Protein AF-A0A959UVJ0-F1 (afdb_monomer)

Sequence (114 aa):
RYQVVLDRTPFYPEGGGQVGDTGWLVQGEARVEVLDTRRENELIVHFCKALPPDPSLPVIARVDADRRRSTMRNHSATHLLHHALRKHLGTHVEQKGSLVAPDRLRFDISHFAK

Radius of gyration: 17.85 Å; Cα contacts (8 Å, |Δi|>4): 216; chains: 1; bounding box: 44×21×51 Å

Secondary structure (DSSP, 8-state):
-EEEE-SS--PPPSBTTBPPP-EEEEETTEEEEEEEEEEETTEEEEEESS--S-TTS--EEEE-HHHHHHHHHHHHHHHHHHHHHHHHH-TT-EEEEEEE-SS-EEEEEE----

Nearest PDB structures (foldseek):
  2zze-assembly2_B  TM=9.016E-01  e=1.462E-08  Pyrococcus horikoshii
  2zzf-assembly1_A  TM=8.942E-01  e=3.686E-08  Pyrococcus horikoshii
  2zzg-assembly1_A  TM=8.968E-01  e=7.814E-08  Pyrococcus horikoshii
  3wqy-assembly1_B  TM=8.688E-01  e=2.107E-06  Archaeoglobus fulgidus DSM 4304
  2ztg-assembly1_A  TM=8.710E-01  e=5.313E-06  Archaeoglobus fulgidus

pLDDT: mean 95.43, std 5.64, range [51.69, 98.56]

Structure (mmCIF, N/CA/C/O backbone):
data_AF-A0A959UVJ0-F1
#
_entry.id   AF-A0A959UVJ0-F1
#
loop_
_atom_site.group_PDB
_atom_site.id
_atom_site.type_symbol
_atom_site.label_atom_id
_atom_site.label_alt_id
_atom_site.label_comp_id
_atom_site.label_asym_id
_atom_site.label_entity_id
_atom_site.label_seq_id
_atom_site.pdbx_PDB_ins_code
_atom_site.Cartn_x
_atom_site.Cartn_y
_atom_site.Cartn_z
_atom_site.occupancy
_atom_site.B_iso_or_equiv
_atom_site.auth_seq_id
_atom_site.auth_comp_id
_atom_site.auth_asym_id
_atom_site.auth_atom_id
_atom_site.pdbx_PDB_model_num
ATOM 1 N N . ARG A 1 1 ? -4.362 11.430 13.262 1.00 82.88 1 ARG A N 1
ATOM 2 C CA . ARG A 1 1 ? -4.062 10.257 12.403 1.00 82.88 1 ARG A CA 1
ATOM 3 C C . ARG A 1 1 ? -3.552 9.179 13.340 1.00 82.88 1 ARG A C 1
ATOM 5 O O . ARG A 1 1 ? -2.664 9.487 14.120 1.00 82.88 1 ARG A O 1
ATOM 12 N N . TYR A 1 2 ? -4.163 8.002 13.335 1.00 96.12 2 TYR A N 1
ATOM 13 C CA . TYR A 1 2 ? -3.826 6.906 14.243 1.00 96.12 2 TYR A CA 1
ATOM 14 C C . TYR A 1 2 ? -3.036 5.832 13.499 1.00 96.12 2 TYR A C 1
ATOM 16 O O . TYR A 1 2 ? -3.214 5.664 12.291 1.00 96.12 2 TYR A O 1
ATOM 24 N N . GLN A 1 3 ? -2.181 5.124 14.227 1.00 97.12 3 GLN A N 1
ATOM 25 C CA . GLN A 1 3 ? -1.447 3.956 13.758 1.00 97.12 3 GLN A CA 1
ATOM 26 C C . GLN A 1 3 ? -1.971 2.741 14.519 1.00 97.12 3 GLN A C 1
ATOM 28 O O . GLN A 1 3 ? -1.971 2.737 15.748 1.00 97.12 3 GLN A O 1
ATOM 33 N N . VAL A 1 4 ? -2.453 1.739 13.790 1.00 97.06 4 VAL A N 1
ATOM 34 C CA . VAL A 1 4 ? -2.973 0.496 14.365 1.00 97.06 4 VAL A CA 1
ATOM 35 C C . VAL A 1 4 ? -2.085 -0.653 13.912 1.00 97.06 4 VAL A C 1
ATOM 37 O O . VAL A 1 4 ? -1.842 -0.827 12.716 1.00 97.06 4 VAL A O 1
ATOM 40 N N . VAL A 1 5 ? -1.613 -1.445 14.867 1.00 97.38 5 VAL A N 1
ATOM 41 C CA . VAL A 1 5 ? -0.870 -2.682 14.615 1.00 97.38 5 VAL A CA 1
ATOM 42 C C . VAL A 1 5 ? -1.772 -3.839 15.016 1.00 97.38 5 VAL A C 1
ATOM 44 O O . VAL A 1 5 ? -2.392 -3.802 16.075 1.00 97.38 5 VAL A O 1
ATOM 47 N N . LEU A 1 6 ? -1.872 -4.836 14.142 1.00 97.44 6 LEU A N 1
ATOM 48 C CA . LEU A 1 6 ? -2.621 -6.063 14.396 1.00 97.44 6 LEU A CA 1
ATOM 49 C C . LEU A 1 6 ? -1.632 -7.203 14.631 1.00 97.44 6 LEU A C 1
ATOM 51 O O . LEU A 1 6 ? -0.539 -7.197 14.065 1.00 97.44 6 LEU A O 1
ATOM 55 N N . ASP A 1 7 ? -2.032 -8.198 15.414 1.00 95.81 7 ASP A N 1
ATOM 56 C CA . ASP A 1 7 ? -1.284 -9.447 15.584 1.00 95.81 7 ASP A CA 1
ATOM 57 C C . ASP A 1 7 ? -1.166 -10.218 14.256 1.00 95.81 7 ASP A C 1
ATOM 59 O O . ASP A 1 7 ? -0.134 -10.824 13.962 1.00 95.81 7 ASP A O 1
ATOM 63 N N . ARG A 1 8 ? -2.220 -10.171 13.427 1.00 96.69 8 ARG A N 1
ATOM 64 C CA . ARG A 1 8 ? -2.273 -10.729 12.071 1.00 96.69 8 ARG A CA 1
ATOM 65 C C . ARG A 1 8 ? -3.040 -9.792 11.147 1.00 96.69 8 ARG A C 1
ATOM 67 O O . ARG A 1 8 ? -4.075 -9.246 11.519 1.00 96.69 8 ARG A O 1
ATOM 74 N N . THR A 1 9 ? -2.570 -9.635 9.911 1.00 98.12 9 THR A N 1
ATOM 75 C CA . THR A 1 9 ? -3.233 -8.764 8.933 1.00 98.12 9 THR A CA 1
ATOM 76 C C . THR A 1 9 ? -3.158 -9.309 7.503 1.00 98.12 9 THR A C 1
ATOM 78 O O . THR A 1 9 ? -2.118 -9.835 7.106 1.00 98.12 9 THR A O 1
ATOM 81 N N . PRO A 1 10 ? -4.241 -9.190 6.708 1.00 98.06 10 PRO A N 1
ATOM 82 C CA . PRO A 1 10 ? -4.224 -9.469 5.271 1.00 98.06 10 PRO A CA 1
ATOM 83 C C . PRO A 1 10 ? -3.711 -8.288 4.423 1.00 98.06 10 PRO A C 1
ATOM 85 O O . PRO A 1 10 ? -3.601 -8.418 3.197 1.00 98.06 10 PRO A O 1
ATOM 88 N N . PHE A 1 11 ? -3.458 -7.125 5.034 1.00 98.56 11 PHE A N 1
ATOM 89 C CA . PHE A 1 11 ? -2.992 -5.929 4.336 1.00 98.56 11 PHE A CA 1
ATOM 90 C C . PHE A 1 11 ? -1.515 -6.073 3.962 1.00 98.56 11 PHE A C 1
ATOM 92 O O . PHE A 1 11 ? -0.674 -6.422 4.788 1.00 98.56 11 PHE A O 1
ATOM 99 N N . TYR A 1 12 ? -1.198 -5.789 2.704 1.00 98.00 12 TYR A N 1
ATOM 100 C CA . TYR A 1 12 ? 0.162 -5.690 2.210 1.00 98.00 12 TYR A CA 1
ATOM 101 C C . TYR A 1 12 ? 0.687 -4.278 2.522 1.00 98.00 12 TYR A C 1
ATOM 103 O O . TYR A 1 12 ? 0.055 -3.288 2.128 1.00 98.00 12 TYR A O 1
ATOM 111 N N . PRO A 1 13 ? 1.814 -4.158 3.242 1.00 97.88 13 PRO A N 1
ATOM 112 C CA . PRO A 1 13 ? 2.450 -2.869 3.466 1.00 97.88 13 PRO A CA 1
ATOM 113 C C . PRO A 1 13 ? 3.117 -2.364 2.187 1.00 97.88 13 PRO A C 1
ATOM 115 O O . PRO A 1 13 ? 3.615 -3.158 1.395 1.00 97.88 13 PRO A O 1
ATOM 118 N N . GLU A 1 14 ? 3.186 -1.046 2.016 1.00 96.19 14 GLU A N 1
ATOM 119 C CA . GLU A 1 14 ? 3.957 -0.418 0.942 1.00 96.19 14 GLU A CA 1
ATOM 120 C C . GLU A 1 14 ? 5.383 -0.994 0.872 1.00 96.19 14 GLU A C 1
ATOM 122 O O . GLU A 1 14 ? 6.064 -1.132 1.893 1.00 96.19 14 GLU A O 1
ATOM 127 N N . GLY A 1 15 ? 5.836 -1.336 -0.337 1.00 94.75 15 GLY A N 1
ATOM 128 C CA . GLY A 1 15 ? 7.145 -1.950 -0.547 1.00 94.75 15 GLY A CA 1
ATOM 129 C C . GLY A 1 15 ? 7.471 -2.205 -2.017 1.00 94.75 15 GLY A C 1
ATOM 130 O O . GLY A 1 15 ? 6.595 -2.493 -2.827 1.00 94.75 15 GLY A O 1
ATOM 131 N N . GLY A 1 16 ? 8.750 -2.077 -2.390 1.00 90.25 16 GLY A N 1
ATOM 132 C CA . GLY A 1 16 ? 9.212 -2.361 -3.760 1.00 90.25 16 GLY A CA 1
ATOM 133 C C . GLY A 1 16 ? 8.581 -1.473 -4.845 1.00 90.25 16 GLY A C 1
ATOM 134 O O . GLY A 1 16 ? 8.450 -1.900 -5.990 1.00 90.25 16 GLY A O 1
ATOM 135 N N . GLY A 1 17 ? 8.150 -0.260 -4.481 1.00 93.94 17 GLY A N 1
ATOM 136 C CA . GLY A 1 17 ? 7.399 0.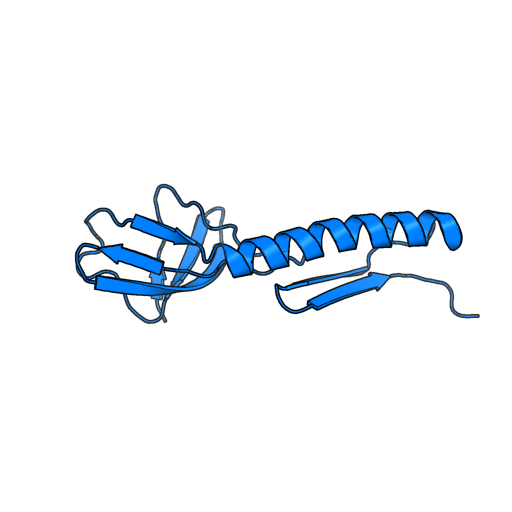657 -5.345 1.00 93.94 17 GLY A CA 1
ATOM 137 C C . GLY A 1 17 ? 5.886 0.420 -5.350 1.00 93.94 17 GLY A C 1
ATOM 138 O O . GLY A 1 17 ? 5.149 1.259 -5.861 1.00 93.94 17 GLY A O 1
ATOM 139 N N . GLN A 1 18 ? 5.398 -0.680 -4.771 1.00 97.69 18 GLN A N 1
ATOM 140 C CA . GLN A 1 18 ? 3.972 -0.954 -4.639 1.00 97.69 18 GLN A CA 1
ATOM 141 C C . GLN A 1 18 ? 3.371 -0.208 -3.457 1.00 97.69 18 GLN A C 1
ATOM 143 O O . GLN A 1 18 ? 3.851 -0.349 -2.336 1.00 97.69 18 GLN A O 1
ATOM 148 N N . VAL A 1 19 ? 2.292 0.535 -3.712 1.00 97.88 19 VAL A N 1
ATOM 149 C CA . VAL A 1 19 ? 1.544 1.247 -2.670 1.00 97.88 19 VAL A CA 1
ATOM 150 C C . VAL A 1 19 ? 0.907 0.274 -1.680 1.00 97.88 19 VAL A C 1
ATOM 152 O O . VAL A 1 19 ? 0.454 -0.810 -2.063 1.00 97.88 19 VAL A O 1
ATOM 155 N N . GLY A 1 20 ? 0.826 0.690 -0.417 1.00 98.06 20 GLY A N 1
ATOM 156 C CA . GLY A 1 20 ? 0.156 -0.070 0.629 1.00 98.06 20 GLY A CA 1
ATOM 157 C C . GLY A 1 20 ? -1.330 -0.271 0.347 1.00 98.06 20 GLY A C 1
ATOM 158 O O . GLY A 1 20 ? -1.968 0.466 -0.424 1.00 98.06 20 GLY A O 1
ATOM 159 N N . ASP A 1 21 ? -1.902 -1.290 0.977 1.00 98.56 21 ASP A N 1
ATOM 160 C CA . ASP A 1 21 ? -3.339 -1.494 0.897 1.00 98.56 21 ASP A CA 1
ATOM 161 C C . ASP A 1 21 ? -4.140 -0.507 1.715 1.00 98.56 21 ASP A C 1
ATOM 163 O O . ASP A 1 21 ? -3.730 -0.024 2.772 1.00 98.56 21 ASP A O 1
ATOM 167 N N . THR A 1 22 ? -5.352 -0.307 1.219 1.00 98.56 22 THR A N 1
ATOM 168 C CA . THR A 1 22 ? -6.429 0.401 1.887 1.00 98.56 22 THR A CA 1
ATOM 169 C C . THR A 1 22 ? -7.589 -0.555 2.109 1.00 98.56 22 THR A C 1
ATOM 171 O O . THR A 1 22 ? -7.651 -1.649 1.537 1.00 98.56 22 THR A O 1
ATOM 174 N N . GLY A 1 23 ? -8.508 -0.161 2.977 1.00 98.38 23 GLY A N 1
ATOM 175 C CA . GLY A 1 23 ? -9.631 -1.002 3.346 1.00 98.38 23 GLY A CA 1
ATOM 176 C C . GLY A 1 23 ? -10.203 -0.575 4.682 1.00 98.38 23 GLY A C 1
ATOM 177 O O . GLY A 1 23 ? -10.262 0.615 4.985 1.00 98.38 23 GLY A O 1
ATOM 178 N N . TRP A 1 24 ? -10.639 -1.543 5.486 1.00 98.44 24 TRP A N 1
ATOM 179 C CA . TRP A 1 24 ? -11.346 -1.265 6.727 1.00 98.44 24 TRP A CA 1
ATOM 180 C C . TRP A 1 24 ? -11.034 -2.253 7.845 1.00 98.44 24 TRP A C 1
ATOM 182 O O . TRP A 1 24 ? -10.863 -3.448 7.603 1.00 98.44 24 TRP A O 1
ATOM 192 N N . LEU A 1 25 ? -11.056 -1.748 9.076 1.00 98.25 25 LEU A N 1
ATOM 193 C CA . LEU A 1 25 ? -11.157 -2.537 10.300 1.00 98.25 25 LEU A CA 1
ATOM 194 C C . LEU A 1 25 ? -12.609 -2.477 10.783 1.00 98.25 25 LEU A C 1
ATOM 196 O O . LEU A 1 25 ? -13.170 -1.389 10.922 1.00 98.25 25 LEU A O 1
ATOM 200 N N . VAL A 1 26 ? -13.232 -3.634 10.993 1.00 98.06 26 VAL A N 1
ATOM 201 C CA . VAL A 1 26 ? -14.651 -3.743 11.361 1.00 98.06 26 VAL A CA 1
ATOM 202 C C . VAL A 1 26 ? -14.786 -4.336 12.760 1.00 98.06 26 VAL A C 1
ATOM 204 O O . VAL A 1 26 ? -14.199 -5.381 13.041 1.00 98.06 26 VAL A O 1
ATOM 207 N N . GLN A 1 27 ? -15.584 -3.693 13.614 1.00 97.06 27 GLN A N 1
ATOM 208 C CA . GLN A 1 27 ? -15.909 -4.151 14.965 1.00 97.06 27 GLN A CA 1
ATOM 209 C C . GLN A 1 27 ? -17.400 -3.911 15.236 1.00 97.06 27 GLN A C 1
ATOM 211 O O . GLN A 1 27 ? -17.830 -2.777 15.440 1.00 97.06 27 GLN A O 1
ATOM 216 N N . GLY A 1 28 ? -18.206 -4.976 15.186 1.00 94.25 28 GLY A N 1
ATOM 217 C CA . GLY A 1 28 ? -19.666 -4.849 15.187 1.00 94.25 28 GLY A CA 1
ATOM 218 C C . GLY A 1 28 ? -20.149 -4.040 13.977 1.00 94.25 28 GLY A C 1
ATOM 219 O O . GLY A 1 28 ? -19.802 -4.359 12.841 1.00 94.25 28 GLY A O 1
ATOM 220 N N . GLU A 1 29 ? -20.914 -2.977 14.227 1.00 94.31 29 GLU A N 1
ATOM 221 C CA . GLU A 1 29 ? -21.372 -2.033 13.195 1.00 94.31 29 GLU A CA 1
ATOM 222 C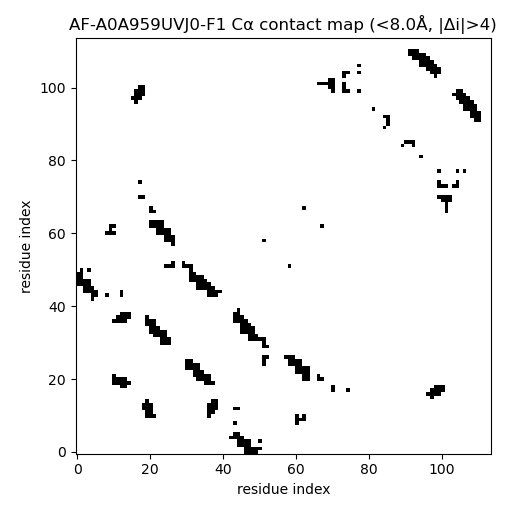 C . GLU A 1 29 ? -20.342 -0.934 12.879 1.00 94.31 29 GLU A C 1
ATOM 224 O O . GLU A 1 29 ? -20.452 -0.245 11.862 1.00 94.31 29 GLU A O 1
ATOM 229 N N . ALA A 1 30 ? -19.314 -0.769 13.719 1.00 95.12 30 ALA A N 1
ATOM 230 C CA . ALA A 1 30 ? -18.292 0.244 13.511 1.00 95.12 30 ALA A CA 1
ATOM 231 C C . ALA A 1 30 ? -17.316 -0.176 12.406 1.00 95.12 30 ALA A C 1
ATOM 233 O O . ALA A 1 30 ? -16.802 -1.299 12.382 1.00 95.12 30 ALA A O 1
ATOM 234 N N . ARG A 1 31 ? -17.014 0.767 11.508 1.00 96.75 31 ARG A N 1
ATOM 235 C CA . ARG A 1 31 ? -16.084 0.578 10.393 1.00 96.75 31 ARG A CA 1
ATOM 236 C C . ARG A 1 31 ? -15.068 1.711 10.366 1.00 96.75 31 ARG A C 1
ATOM 238 O O . ARG A 1 31 ? -15.416 2.864 10.132 1.00 96.75 31 ARG A O 1
ATOM 245 N N . VAL A 1 32 ? -13.804 1.367 10.573 1.00 97.75 32 VAL A N 1
ATOM 246 C CA . VAL A 1 32 ? -12.678 2.303 10.556 1.00 97.75 32 VAL A CA 1
ATOM 247 C C . VAL A 1 32 ? -11.939 2.161 9.238 1.00 97.75 32 VAL A C 1
ATOM 249 O O . VAL A 1 32 ? -11.518 1.067 8.876 1.00 97.75 32 VAL A O 1
ATOM 252 N N . GLU A 1 33 ? -11.787 3.261 8.510 1.00 98.19 33 GLU A N 1
ATOM 253 C CA . GLU A 1 33 ? -11.052 3.294 7.246 1.00 98.19 33 GLU A CA 1
ATOM 254 C C . GLU A 1 33 ? -9.532 3.242 7.473 1.00 98.19 33 GLU A C 1
ATOM 256 O O . GLU A 1 33 ? -8.971 4.063 8.209 1.00 98.19 33 GLU A O 1
ATOM 261 N N . VAL A 1 34 ? -8.878 2.301 6.789 1.00 98.38 34 VAL A N 1
ATOM 262 C CA . VAL A 1 34 ? -7.422 2.212 6.638 1.00 98.38 34 VAL A CA 1
ATOM 263 C C . VAL A 1 34 ? -7.041 2.942 5.354 1.00 98.38 34 VAL A C 1
ATOM 265 O O . VAL A 1 34 ? -7.370 2.494 4.254 1.00 98.38 34 VAL A O 1
ATOM 268 N N . LEU A 1 35 ? -6.349 4.068 5.501 1.00 97.62 35 LEU A N 1
ATOM 269 C CA . LEU A 1 35 ? -5.954 4.949 4.399 1.00 97.62 35 LEU A CA 1
ATOM 270 C C . LEU A 1 35 ? -4.656 4.529 3.716 1.00 97.62 35 LEU A C 1
ATOM 272 O O . LEU A 1 35 ? -4.419 4.899 2.571 1.00 97.62 35 LEU A O 1
ATOM 276 N N . ASP A 1 36 ? -3.779 3.865 4.460 1.00 97.25 36 ASP A N 1
ATOM 277 C CA . ASP A 1 36 ? -2.462 3.443 4.003 1.00 97.25 36 ASP A CA 1
ATOM 278 C C . ASP A 1 36 ? -1.939 2.348 4.939 1.00 97.25 36 ASP A C 1
ATOM 280 O O . ASP A 1 36 ? -2.289 2.326 6.125 1.00 97.25 36 ASP A O 1
ATOM 284 N N . THR A 1 37 ? -1.082 1.475 4.423 1.00 98.38 37 THR A N 1
ATOM 285 C CA . THR A 1 37 ? -0.433 0.413 5.195 1.00 98.38 37 THR A CA 1
ATOM 286 C C . THR A 1 37 ? 1.058 0.435 4.901 1.00 98.38 37 THR A C 1
ATOM 288 O O . THR A 1 37 ? 1.454 0.363 3.741 1.00 98.38 37 THR A O 1
ATOM 291 N N . ARG A 1 38 ? 1.905 0.500 5.931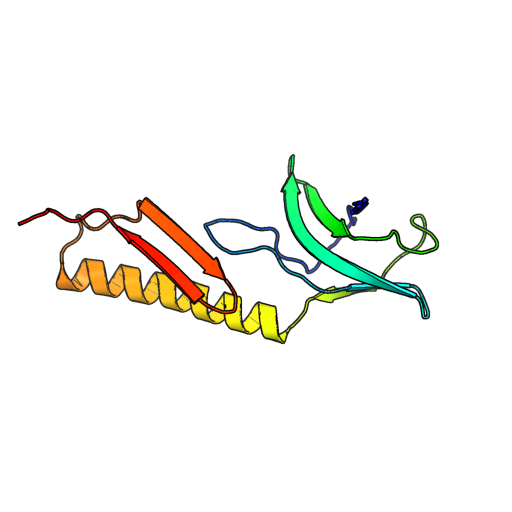 1.00 97.81 38 ARG A N 1
ATOM 292 C CA . ARG A 1 38 ? 3.370 0.559 5.773 1.00 97.81 38 ARG A CA 1
ATOM 293 C C . ARG A 1 38 ? 4.066 -0.412 6.706 1.00 97.81 38 ARG A C 1
ATOM 295 O O . ARG A 1 38 ? 3.488 -0.840 7.701 1.00 97.81 38 ARG A O 1
ATOM 302 N N . ARG A 1 39 ? 5.312 -0.752 6.380 1.00 96.94 39 ARG A N 1
ATOM 303 C CA . ARG A 1 39 ? 6.193 -1.490 7.283 1.00 96.94 39 ARG A CA 1
ATOM 304 C C . ARG A 1 39 ? 7.073 -0.499 8.043 1.00 96.94 39 ARG A C 1
ATOM 306 O O . ARG A 1 39 ? 7.811 0.252 7.415 1.00 96.94 39 ARG A O 1
ATOM 313 N N . GLU A 1 40 ? 7.014 -0.521 9.369 1.00 95.38 40 GLU A N 1
ATOM 314 C CA . GLU A 1 40 ? 7.868 0.276 10.260 1.00 95.38 40 GLU A CA 1
ATOM 315 C C . GLU A 1 40 ? 8.442 -0.648 11.339 1.00 95.38 40 GLU A C 1
ATOM 317 O O . GLU A 1 40 ? 7.682 -1.300 12.048 1.00 95.38 40 GLU A O 1
ATOM 322 N N 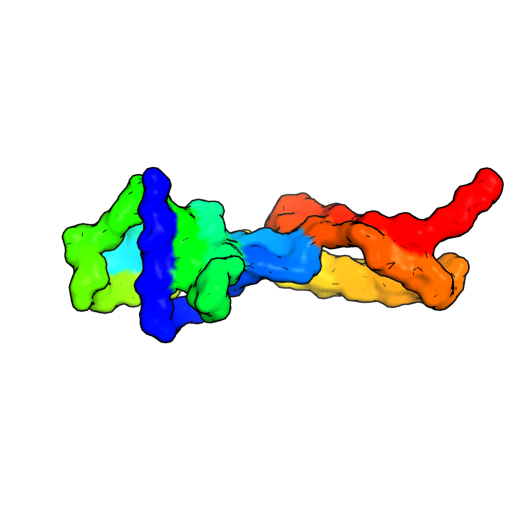. ASN A 1 41 ? 9.772 -0.734 11.462 1.00 92.81 41 ASN A N 1
ATOM 323 C CA . ASN A 1 41 ? 10.451 -1.602 12.442 1.00 92.81 41 ASN A CA 1
ATOM 324 C C . ASN A 1 41 ? 9.924 -3.055 12.444 1.00 92.81 41 ASN A C 1
ATOM 326 O O . ASN A 1 41 ? 9.587 -3.596 13.492 1.00 92.81 41 ASN A O 1
ATOM 330 N N . GLU A 1 42 ? 9.804 -3.663 11.258 1.00 91.44 42 GLU A N 1
ATOM 331 C CA . GLU A 1 42 ? 9.219 -5.000 11.025 1.00 91.44 42 GLU A CA 1
ATOM 332 C C . GLU A 1 42 ? 7.717 -5.157 11.328 1.00 91.44 42 GLU A C 1
ATOM 334 O O . GLU A 1 42 ? 7.134 -6.197 11.016 1.00 91.44 42 GLU A O 1
ATOM 339 N N . LEU A 1 43 ? 7.049 -4.120 11.838 1.00 96.44 43 LEU A N 1
ATOM 340 C CA . LEU A 1 43 ? 5.610 -4.120 12.081 1.00 96.44 43 LEU A CA 1
ATOM 341 C C . LEU A 1 43 ? 4.842 -3.634 10.855 1.00 96.44 43 LEU A C 1
ATOM 343 O O . LEU A 1 43 ? 5.259 -2.703 10.168 1.00 96.44 43 LEU A O 1
ATOM 347 N N . ILE A 1 44 ? 3.679 -4.238 10.609 1.00 98.06 44 ILE A N 1
ATOM 348 C CA . ILE A 1 44 ? 2.720 -3.750 9.615 1.00 98.06 44 ILE A CA 1
ATOM 349 C C . ILE A 1 44 ? 1.782 -2.755 10.303 1.00 98.06 44 ILE A C 1
ATOM 351 O O . ILE A 1 44 ? 0.971 -3.124 11.155 1.00 98.06 44 ILE A O 1
ATOM 355 N N . VAL A 1 45 ? 1.909 -1.488 9.923 1.00 98.25 45 VAL A N 1
ATOM 356 C CA . VAL A 1 45 ? 1.215 -0.347 10.520 1.00 98.25 45 VAL A CA 1
ATOM 357 C C . VAL A 1 45 ? 0.102 0.130 9.592 1.00 98.25 45 VAL A C 1
ATOM 359 O O . VAL A 1 45 ? 0.350 0.476 8.436 1.00 98.25 45 VAL A O 1
ATOM 362 N N . HIS A 1 46 ? -1.122 0.191 10.116 1.00 98.50 46 HIS A N 1
ATOM 363 C CA . HIS A 1 46 ? -2.316 0.652 9.408 1.00 98.50 46 HIS A CA 1
ATOM 364 C C . HIS A 1 46 ? -2.620 2.097 9.813 1.00 98.50 46 HIS A C 1
ATOM 366 O O . HIS A 1 46 ? -2.891 2.386 10.982 1.00 98.50 46 HIS A O 1
ATOM 372 N N . PHE A 1 47 ? -2.600 3.018 8.854 1.00 98.06 47 PHE A N 1
ATOM 373 C CA . PHE A 1 47 ? -2.872 4.432 9.098 1.00 98.06 47 PHE A CA 1
ATOM 374 C C . PHE A 1 47 ? -4.364 4.716 8.972 1.00 98.06 47 PHE A C 1
ATOM 376 O O . PHE A 1 47 ? -4.930 4.644 7.883 1.00 98.06 47 PHE A O 1
ATOM 383 N N . CYS A 1 48 ? -4.988 5.115 10.077 1.00 97.50 48 CYS A N 1
ATOM 384 C CA . CYS A 1 48 ? -6.431 5.320 10.167 1.00 97.50 48 CYS A CA 1
ATOM 385 C C . CYS A 1 48 ? -6.776 6.764 10.575 1.00 97.50 48 CYS A C 1
ATOM 387 O O . CYS A 1 48 ? -5.973 7.475 11.197 1.00 97.50 48 CYS A O 1
ATOM 389 N N . LYS A 1 49 ? -7.991 7.225 10.244 1.00 93.81 49 LYS A N 1
ATOM 390 C CA . LYS A 1 49 ? -8.524 8.513 10.747 1.00 93.81 49 LYS A CA 1
ATOM 391 C C . LYS A 1 49 ? -9.117 8.409 12.152 1.00 93.81 49 LYS A C 1
ATOM 393 O O . LYS A 1 49 ? -9.123 9.407 12.862 1.00 93.81 49 LYS A O 1
ATOM 398 N N . ALA A 1 50 ? -9.546 7.216 12.546 1.00 96.12 50 ALA A N 1
ATOM 399 C CA . ALA A 1 50 ? -10.122 6.902 13.848 1.00 96.12 50 ALA A CA 1
ATOM 400 C C . ALA A 1 50 ? -9.534 5.586 14.381 1.00 96.12 50 ALA A C 1
ATOM 402 O O . ALA A 1 50 ? -8.825 4.888 13.653 1.00 96.12 50 ALA A O 1
ATOM 403 N N . LEU A 1 51 ? -9.829 5.262 15.637 1.00 96.31 51 LEU A N 1
ATOM 404 C CA . LEU A 1 51 ? -9.549 3.957 16.235 1.00 96.31 51 LEU A CA 1
ATOM 405 C C . LEU A 1 51 ? -10.814 3.087 16.214 1.00 96.31 51 LEU A C 1
ATOM 407 O O . LEU A 1 51 ? -11.919 3.638 16.183 1.00 96.31 51 LEU A O 1
ATOM 411 N N . PRO A 1 52 ? -10.679 1.748 16.242 1.00 94.69 52 PRO A N 1
ATOM 412 C CA . PRO A 1 52 ? -11.794 0.873 16.596 1.00 94.69 52 PRO A CA 1
ATOM 413 C C . PRO A 1 52 ? -12.401 1.295 17.947 1.00 94.69 52 PRO A C 1
ATOM 415 O O . PRO A 1 52 ? -11.647 1.777 18.797 1.00 94.69 52 PRO A O 1
ATOM 418 N N . PRO A 1 53 ? -13.722 1.130 18.156 1.00 95.69 53 PRO A N 1
ATOM 419 C CA . PRO A 1 53 ? -14.387 1.506 19.406 1.00 95.69 53 PRO A CA 1
ATOM 420 C C . PRO A 1 53 ? -13.697 0.970 20.664 1.00 95.69 53 PRO A C 1
ATOM 422 O O . PRO A 1 53 ? -13.523 1.713 21.626 1.00 95.69 53 PRO A O 1
ATOM 425 N N . ASP A 1 54 ? -13.264 -0.289 20.626 1.00 96.19 54 ASP A N 1
ATOM 426 C CA . ASP A 1 54 ? -12.453 -0.914 21.664 1.00 96.19 54 ASP A CA 1
ATOM 427 C C . ASP A 1 54 ? -11.202 -1.562 21.041 1.00 96.19 54 ASP A C 1
ATOM 429 O O . ASP A 1 54 ? -11.288 -2.648 20.456 1.00 96.19 54 ASP A O 1
ATOM 433 N N . PRO A 1 55 ? -10.023 -0.922 21.149 1.00 93.69 55 PRO A N 1
ATOM 434 C CA . PRO A 1 55 ? -8.764 -1.461 20.635 1.00 93.69 55 PRO A CA 1
ATOM 435 C C . PRO A 1 55 ? -8.278 -2.743 21.326 1.00 93.69 55 PRO A C 1
ATOM 437 O O . PRO A 1 55 ? -7.352 -3.372 20.820 1.00 93.69 55 PRO A O 1
ATOM 440 N N . SER A 1 56 ? -8.849 -3.118 22.477 1.00 94.62 56 SER A N 1
ATOM 441 C CA . SER A 1 56 ? -8.493 -4.353 23.188 1.00 94.62 56 SER A CA 1
ATOM 442 C C . SER A 1 56 ? -9.209 -5.590 22.639 1.00 94.62 56 SER A C 1
ATOM 444 O O . SER A 1 56 ? -8.789 -6.718 22.900 1.00 94.62 56 SER A O 1
ATOM 446 N N . LEU A 1 57 ? -10.273 -5.389 21.856 1.00 96.00 57 LEU A N 1
ATOM 447 C CA . LEU A 1 57 ? -11.071 -6.458 21.272 1.00 96.00 57 LEU A CA 1
ATOM 448 C C . LEU A 1 57 ? -10.649 -6.768 19.825 1.00 96.00 57 LEU A C 1
ATOM 450 O O . LEU A 1 57 ? -10.134 -5.898 19.117 1.00 96.00 57 LEU A O 1
ATOM 454 N N . PRO A 1 58 ? -10.920 -7.993 19.334 1.00 96.94 58 PRO A N 1
ATOM 455 C CA . PRO A 1 58 ? -10.652 -8.354 17.947 1.00 96.94 58 PRO A CA 1
ATOM 456 C C . PRO A 1 58 ? -11.386 -7.463 16.937 1.00 96.94 58 PRO A C 1
ATOM 458 O O . PRO A 1 58 ? -12.486 -6.960 17.187 1.00 96.94 58 PRO A O 1
ATOM 461 N N . VAL A 1 59 ? -10.797 -7.343 15.746 1.00 97.75 59 VAL A N 1
ATOM 462 C CA . VAL A 1 59 ? -11.387 -6.666 14.585 1.00 97.75 59 VAL A CA 1
ATOM 463 C C . VAL A 1 59 ? -11.338 -7.573 13.360 1.00 97.75 59 VAL A C 1
ATOM 465 O O . VAL A 1 59 ? -10.430 -8.387 13.202 1.00 97.75 59 VAL A O 1
ATOM 468 N N . ILE A 1 60 ? -12.289 -7.406 12.443 1.00 98.25 60 ILE A N 1
ATOM 469 C CA . ILE A 1 60 ? -12.228 -8.025 11.117 1.00 98.25 60 ILE A CA 1
ATOM 470 C C . ILE A 1 60 ? -11.523 -7.051 10.172 1.00 98.25 60 ILE A C 1
ATOM 472 O O . ILE A 1 60 ? -12.059 -5.995 9.834 1.00 98.25 60 ILE A O 1
ATOM 476 N N . ALA A 1 61 ? -10.331 -7.425 9.715 1.00 98.38 61 ALA A N 1
ATOM 477 C CA . ALA A 1 61 ? -9.552 -6.663 8.747 1.00 98.38 61 ALA A CA 1
ATOM 478 C C . ALA A 1 61 ? -9.982 -7.016 7.307 1.00 98.38 61 ALA A C 1
ATOM 480 O O . ALA A 1 61 ? -9.856 -8.163 6.876 1.00 98.38 61 ALA A O 1
ATOM 481 N N . ARG A 1 62 ? -10.499 -6.041 6.548 1.00 98.31 62 ARG A N 1
ATOM 482 C CA . ARG A 1 62 ? -10.972 -6.210 5.160 1.00 98.31 62 ARG A CA 1
ATOM 483 C C . ARG A 1 62 ? -10.230 -5.283 4.206 1.00 98.31 62 ARG A C 1
ATOM 485 O O . ARG A 1 62 ? -10.412 -4.071 4.264 1.00 98.31 62 ARG A O 1
ATOM 492 N N . VAL A 1 63 ? -9.452 -5.859 3.297 1.00 98.56 63 VAL A N 1
ATOM 493 C CA . VAL A 1 63 ? -8.765 -5.127 2.221 1.00 98.56 63 VAL A CA 1
ATOM 494 C C . VAL A 1 63 ? -9.758 -4.738 1.123 1.00 98.56 63 VAL A C 1
ATOM 496 O O . VAL A 1 63 ? -10.682 -5.496 0.820 1.00 98.56 63 VAL A O 1
ATOM 499 N N . ASP A 1 64 ? -9.550 -3.582 0.495 1.00 98.50 64 ASP A N 1
ATOM 500 C CA . ASP A 1 64 ? -10.20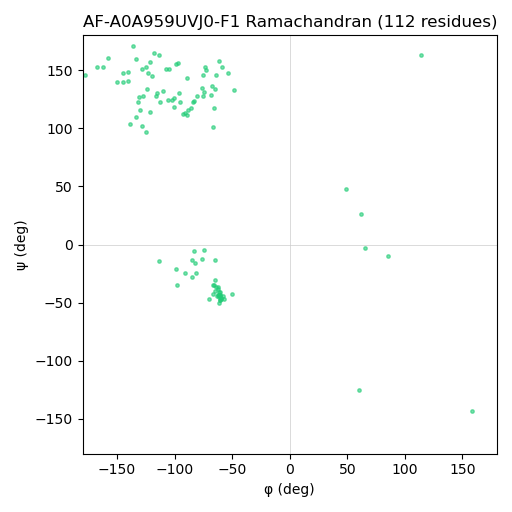4 -3.230 -0.765 1.00 98.50 64 ASP A CA 1
ATOM 501 C C . ASP A 1 64 ? -9.709 -4.151 -1.896 1.00 98.50 64 ASP A C 1
ATOM 503 O O . ASP A 1 64 ? -8.608 -4.003 -2.436 1.00 98.50 64 ASP A O 1
ATOM 507 N N . ALA A 1 65 ? -10.530 -5.148 -2.226 1.00 98.19 65 ALA A N 1
ATOM 508 C CA . ALA A 1 65 ? -10.170 -6.203 -3.164 1.00 98.19 65 ALA A CA 1
ATOM 509 C C . ALA A 1 65 ? -9.988 -5.700 -4.604 1.00 98.19 65 ALA A C 1
ATOM 511 O O . ALA A 1 65 ? -9.133 -6.223 -5.323 1.00 98.19 65 ALA A O 1
ATOM 512 N N . ASP A 1 66 ? -10.769 -4.709 -5.034 1.00 98.25 66 ASP A N 1
ATOM 513 C CA . ASP A 1 66 ? -10.663 -4.153 -6.384 1.00 98.25 66 ASP A CA 1
ATOM 514 C C . ASP A 1 66 ? -9.375 -3.359 -6.529 1.00 98.25 66 ASP A C 1
ATOM 516 O O . ASP A 1 66 ? -8.597 -3.597 -7.459 1.00 98.25 66 ASP A O 1
ATOM 520 N N . ARG A 1 67 ? -9.084 -2.502 -5.547 1.00 98.06 67 ARG A N 1
ATOM 521 C CA . ARG A 1 67 ? -7.832 -1.752 -5.513 1.00 98.06 67 ARG A CA 1
ATOM 522 C C . ARG A 1 67 ? -6.626 -2.687 -5.475 1.00 98.06 67 ARG A C 1
ATOM 524 O O . ARG A 1 67 ? -5.701 -2.513 -6.268 1.00 98.06 67 ARG A O 1
ATOM 531 N N . ARG A 1 68 ? -6.653 -3.719 -4.620 1.00 98.19 68 ARG A N 1
ATOM 532 C CA . ARG A 1 68 ? -5.593 -4.737 -4.547 1.00 98.19 68 ARG A CA 1
ATOM 533 C C . ARG A 1 68 ? -5.378 -5.419 -5.895 1.00 98.19 68 ARG A C 1
ATOM 535 O O . ARG A 1 68 ? -4.235 -5.553 -6.326 1.00 98.19 68 ARG A O 1
ATOM 542 N N . ARG A 1 69 ? -6.450 -5.844 -6.574 1.00 98.38 69 ARG A N 1
ATOM 543 C CA . ARG A 1 69 ? -6.354 -6.501 -7.888 1.00 98.38 69 ARG A CA 1
ATOM 544 C C . ARG A 1 69 ? -5.722 -5.596 -8.939 1.00 98.38 69 ARG A C 1
ATOM 546 O O . ARG A 1 69 ? -4.871 -6.067 -9.692 1.00 98.38 69 ARG A O 1
ATOM 553 N N . SER A 1 70 ? -6.104 -4.323 -8.993 1.00 98.31 70 SER A N 1
ATOM 554 C CA . SER A 1 70 ? -5.510 -3.362 -9.930 1.00 98.31 70 SER A CA 1
ATOM 555 C C . SER A 1 70 ? -4.019 -3.159 -9.660 1.00 98.31 70 SER A C 1
ATOM 557 O O . SER A 1 70 ? -3.208 -3.249 -10.581 1.00 98.31 70 SER A O 1
ATOM 559 N N . THR A 1 71 ? -3.631 -3.016 -8.391 1.00 98.00 71 THR A N 1
ATOM 560 C CA . THR A 1 71 ? -2.221 -2.934 -7.989 1.00 98.00 71 THR A CA 1
ATOM 561 C C . THR A 1 71 ? -1.441 -4.202 -8.364 1.00 98.00 71 THR A C 1
ATOM 563 O O . THR A 1 71 ? -0.354 -4.106 -8.926 1.00 98.00 71 THR A O 1
ATOM 566 N N . MET A 1 72 ? -2.002 -5.397 -8.136 1.00 97.56 72 MET A N 1
ATOM 567 C CA . MET A 1 72 ? -1.374 -6.670 -8.523 1.00 97.56 72 MET A CA 1
ATOM 568 C C . MET A 1 72 ? -1.160 -6.778 -10.038 1.00 97.56 72 MET A C 1
ATOM 570 O O . MET A 1 72 ? -0.104 -7.228 -10.478 1.00 97.56 72 MET A O 1
ATOM 574 N N . ARG A 1 73 ? -2.129 -6.337 -10.850 1.00 98.31 73 ARG A N 1
ATOM 575 C CA . ARG A 1 73 ? -1.985 -6.299 -12.316 1.00 98.31 73 ARG A CA 1
ATOM 576 C C . ARG A 1 73 ? -0.841 -5.384 -12.735 1.00 98.31 73 ARG A C 1
ATOM 578 O O . ARG A 1 73 ? -0.015 -5.787 -13.550 1.00 98.31 73 ARG A O 1
ATOM 585 N N . ASN A 1 74 ? -0.760 -4.196 -12.141 1.00 98.25 74 ASN A N 1
ATOM 586 C CA . ASN A 1 74 ? 0.316 -3.249 -12.416 1.00 98.25 74 ASN A CA 1
ATOM 587 C C . ASN A 1 74 ? 1.680 -3.786 -11.956 1.00 98.25 74 ASN A C 1
ATOM 589 O O . ASN A 1 74 ? 2.669 -3.599 -12.656 1.00 98.25 74 ASN A O 1
ATOM 593 N N . HIS A 1 75 ? 1.735 -4.540 -10.856 1.00 97.38 75 HIS A N 1
ATOM 594 C CA . HIS A 1 75 ? 2.948 -5.232 -10.419 1.00 97.38 75 HIS A CA 1
ATOM 595 C C . HIS A 1 75 ? 3.425 -6.251 -11.462 1.00 97.38 75 HIS A C 1
ATOM 597 O O . HIS A 1 75 ? 4.586 -6.241 -11.869 1.00 97.38 75 HIS A O 1
ATOM 603 N N . SER A 1 76 ? 2.525 -7.116 -11.940 1.00 97.69 76 SER A N 1
ATOM 604 C CA . SER A 1 76 ? 2.845 -8.076 -13.002 1.00 97.69 76 SER A CA 1
ATOM 605 C C . SER A 1 76 ? 3.276 -7.373 -14.293 1.00 97.69 76 SER A C 1
ATOM 607 O O . SER A 1 76 ? 4.247 -7.792 -14.922 1.00 97.69 76 SER A O 1
ATOM 609 N N . ALA A 1 77 ? 2.604 -6.281 -14.665 1.00 97.38 77 ALA A N 1
ATOM 610 C CA . ALA A 1 77 ? 2.953 -5.485 -15.837 1.00 97.38 77 ALA A CA 1
ATOM 611 C C . ALA A 1 77 ? 4.353 -4.864 -15.724 1.00 97.38 77 ALA A C 1
ATOM 613 O O . ALA A 1 77 ? 5.087 -4.875 -16.709 1.00 97.38 77 ALA A O 1
ATOM 614 N N . THR A 1 78 ? 4.766 -4.405 -14.538 1.00 96.88 78 THR A N 1
ATOM 615 C CA . THR A 1 78 ? 6.129 -3.905 -14.297 1.00 96.88 78 THR A CA 1
ATOM 616 C C . THR A 1 78 ? 7.191 -4.958 -14.622 1.00 96.88 78 THR A C 1
ATOM 618 O O . THR A 1 78 ? 8.163 -4.655 -15.314 1.00 96.88 78 THR A O 1
ATOM 621 N N . HIS A 1 79 ? 6.996 -6.214 -14.204 1.00 95.44 79 HIS A N 1
ATOM 622 C CA . HIS A 1 79 ? 7.939 -7.298 -14.522 1.00 95.44 79 HIS A CA 1
ATOM 623 C C . HIS A 1 79 ? 7.976 -7.624 -16.014 1.00 95.44 79 HIS A C 1
ATOM 625 O O . HIS A 1 79 ? 9.056 -7.790 -16.585 1.00 95.44 79 HIS A O 1
ATOM 631 N N . LEU A 1 80 ? 6.809 -7.677 -16.660 1.00 97.31 80 LEU A N 1
ATOM 632 C CA . LEU A 1 80 ? 6.712 -7.909 -18.104 1.00 97.31 80 LEU A CA 1
ATOM 633 C C . LEU A 1 80 ? 7.387 -6.786 -18.901 1.00 97.31 80 LEU A C 1
ATOM 635 O O . LEU A 1 80 ? 8.147 -7.065 -19.829 1.00 97.31 80 LEU A O 1
ATOM 639 N N . LEU A 1 81 ? 7.162 -5.529 -18.510 1.00 95.94 81 LEU A N 1
ATOM 640 C CA . LEU A 1 81 ? 7.795 -4.358 -19.110 1.00 95.94 81 LEU A CA 1
ATOM 641 C C . LEU A 1 81 ? 9.315 -4.425 -18.959 1.00 95.94 81 LEU A C 1
ATOM 643 O O . LEU A 1 81 ? 10.034 -4.267 -19.943 1.00 95.94 81 LEU A O 1
ATOM 647 N N . HIS A 1 82 ? 9.815 -4.721 -17.758 1.00 94.94 82 HIS A N 1
ATOM 648 C CA . HIS A 1 82 ? 11.251 -4.837 -17.518 1.00 94.94 82 HIS A CA 1
ATOM 649 C C . HIS A 1 82 ? 11.888 -5.945 -18.370 1.00 94.94 82 HIS A C 1
ATOM 651 O O . HIS A 1 82 ? 12.931 -5.728 -18.992 1.00 94.94 82 HIS A O 1
ATOM 657 N N . HIS A 1 83 ? 11.242 -7.111 -18.468 1.00 95.62 83 HIS A N 1
ATOM 658 C CA . HIS A 1 83 ? 11.703 -8.196 -19.332 1.00 95.62 83 HIS A CA 1
ATOM 659 C C . HIS A 1 83 ? 11.751 -7.773 -20.808 1.00 95.62 83 HIS A C 1
ATOM 661 O O . HIS A 1 83 ? 12.765 -7.983 -21.477 1.00 95.62 83 HIS A O 1
ATOM 667 N N . ALA A 1 84 ? 10.687 -7.143 -21.312 1.00 96.75 84 ALA A N 1
ATOM 668 C CA . ALA A 1 84 ? 10.617 -6.676 -22.694 1.00 96.75 84 ALA A CA 1
ATOM 669 C C . ALA A 1 84 ? 11.698 -5.627 -23.003 1.00 96.75 84 AL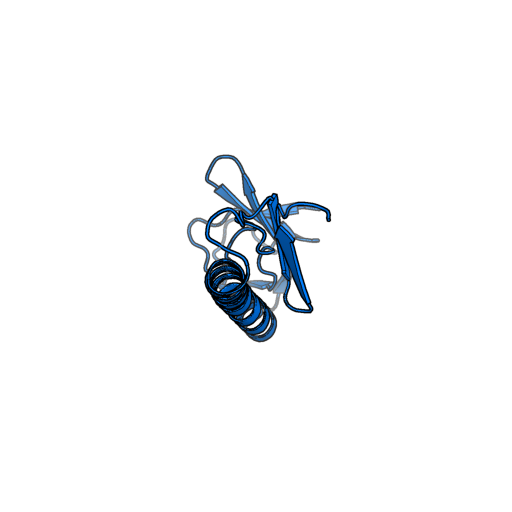A A C 1
ATOM 671 O O . ALA A 1 84 ? 12.375 -5.723 -24.027 1.00 96.75 84 ALA A O 1
ATOM 672 N N . LEU A 1 85 ? 11.922 -4.672 -22.096 1.00 95.19 85 LEU A N 1
ATOM 673 C CA . LEU A 1 85 ? 12.973 -3.665 -22.238 1.00 95.19 85 LEU A CA 1
ATOM 674 C C . LEU A 1 85 ? 14.355 -4.313 -22.328 1.00 95.19 85 LEU A C 1
ATOM 676 O O . LEU A 1 85 ? 15.111 -3.997 -23.241 1.00 95.19 85 LEU A O 1
ATOM 680 N N . ARG A 1 86 ? 14.672 -5.273 -21.452 1.00 95.12 86 ARG A N 1
ATOM 681 C CA . ARG A 1 86 ? 15.955 -5.993 -21.510 1.00 95.12 86 ARG A CA 1
ATOM 682 C C . ARG A 1 86 ? 16.110 -6.807 -22.792 1.00 95.12 86 ARG A C 1
ATOM 684 O O . ARG A 1 86 ? 17.205 -6.865 -23.344 1.00 95.12 86 ARG A O 1
ATOM 691 N N . LYS A 1 87 ? 15.021 -7.407 -23.283 1.00 96.12 87 LYS A N 1
ATOM 692 C CA . LYS A 1 87 ? 15.006 -8.182 -24.531 1.00 96.12 87 LYS A CA 1
ATOM 693 C C . LYS A 1 87 ? 15.299 -7.320 -25.764 1.00 96.12 87 LYS A C 1
ATOM 695 O O . LYS A 1 87 ? 15.993 -7.785 -26.660 1.00 96.12 87 LYS A O 1
ATOM 700 N N . HIS A 1 88 ? 14.763 -6.101 -25.824 1.00 94.75 88 HIS A N 1
ATOM 701 C CA . HIS A 1 88 ? 14.854 -5.247 -27.015 1.00 94.75 88 HIS A CA 1
ATOM 702 C C . HIS A 1 88 ? 15.970 -4.203 -26.957 1.00 94.75 88 HIS A C 1
ATOM 704 O O . HIS A 1 88 ? 16.561 -3.894 -27.987 1.00 94.75 88 HIS A O 1
ATOM 710 N N . LEU A 1 89 ? 16.250 -3.650 -25.778 1.00 92.75 89 LEU A N 1
ATOM 711 C CA . LEU A 1 89 ? 17.241 -2.591 -25.598 1.00 92.75 89 LEU A CA 1
ATOM 712 C C . LEU A 1 89 ? 18.582 -3.125 -25.099 1.00 92.75 89 LEU A C 1
ATOM 714 O O . LEU A 1 89 ? 19.582 -2.447 -25.289 1.00 92.75 89 LEU A O 1
ATOM 718 N N . GLY A 1 90 ? 18.616 -4.313 -24.492 1.00 92.75 90 GLY A N 1
ATOM 719 C CA . GLY A 1 90 ? 19.823 -4.933 -23.948 1.00 92.75 90 GLY A CA 1
ATOM 720 C C . GLY A 1 90 ? 19.804 -5.075 -22.425 1.00 92.75 90 GLY A C 1
ATOM 721 O O . GLY A 1 90 ? 19.026 -4.450 -21.703 1.00 92.75 90 GLY A O 1
ATOM 722 N N . THR A 1 91 ? 20.692 -5.925 -21.912 1.00 92.25 91 THR A N 1
ATOM 723 C CA . THR A 1 91 ? 20.754 -6.299 -20.490 1.00 92.25 91 THR A CA 1
ATOM 724 C C . THR A 1 91 ? 21.330 -5.219 -19.575 1.00 92.25 91 THR A C 1
ATOM 726 O O . THR A 1 91 ? 21.335 -5.412 -18.360 1.00 92.25 91 THR A O 1
AT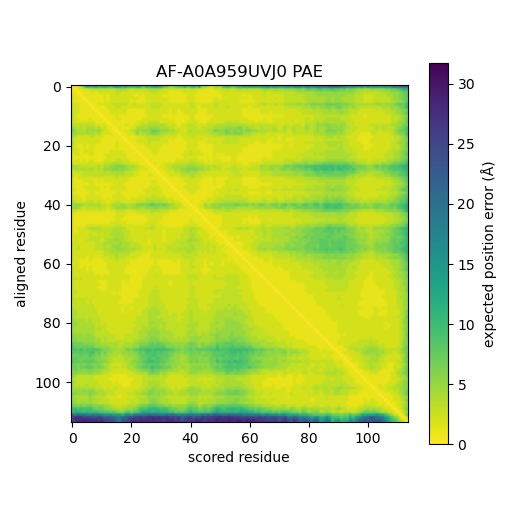OM 729 N N . HIS A 1 92 ? 21.808 -4.099 -20.121 1.00 92.38 92 HIS A N 1
ATOM 730 C CA . HIS A 1 92 ? 22.238 -2.924 -19.353 1.00 92.38 92 HIS A CA 1
ATOM 731 C C . HIS A 1 92 ? 21.070 -2.091 -18.824 1.00 92.38 92 HIS A C 1
ATOM 733 O O . HIS A 1 92 ? 21.279 -1.208 -17.996 1.00 92.38 92 HIS A O 1
ATOM 739 N N . VAL A 1 93 ? 19.847 -2.337 -19.308 1.00 92.56 93 VAL A N 1
ATOM 740 C CA . VAL A 1 93 ? 18.655 -1.709 -18.743 1.00 92.56 93 VAL A CA 1
ATOM 741 C C . VAL A 1 93 ? 18.455 -2.222 -17.322 1.00 92.56 93 VAL A C 1
ATOM 743 O O . VAL A 1 93 ? 18.225 -3.416 -17.101 1.00 92.56 93 VAL A O 1
ATOM 746 N N . GLU A 1 94 ? 18.520 -1.293 -16.374 1.00 90.50 94 GLU A N 1
ATOM 747 C CA . GLU A 1 94 ? 18.285 -1.521 -14.954 1.00 90.50 94 GLU A CA 1
ATOM 748 C C . GLU A 1 94 ? 17.176 -0.604 -14.450 1.00 90.50 94 GLU A C 1
ATOM 750 O O . GLU A 1 94 ? 17.048 0.543 -14.886 1.00 90.50 94 GLU A O 1
ATOM 755 N N . GLN A 1 95 ? 16.416 -1.095 -13.475 1.00 92.00 95 GLN A N 1
ATOM 756 C CA . GLN A 1 95 ? 15.447 -0.297 -12.737 1.00 92.00 95 GLN A CA 1
ATOM 757 C C . GLN A 1 95 ? 16.166 0.740 -11.861 1.00 92.00 95 GLN A C 1
ATOM 759 O O . GLN A 1 95 ? 17.036 0.393 -11.061 1.00 92.00 95 GLN A O 1
ATOM 764 N N . LYS A 1 96 ? 15.759 2.008 -11.965 1.00 94.25 96 LYS A N 1
ATOM 765 C CA . LYS A 1 96 ? 16.189 3.109 -11.081 1.00 94.25 96 LYS A CA 1
ATOM 766 C C . LYS A 1 96 ? 15.053 3.659 -10.216 1.00 94.25 96 LYS A C 1
ATOM 768 O O . LYS A 1 96 ? 15.312 4.328 -9.223 1.00 94.25 96 LYS A O 1
ATOM 773 N N . GLY A 1 97 ? 13.808 3.325 -10.543 1.00 94.12 97 GLY A N 1
ATOM 774 C CA . GLY A 1 97 ? 12.630 3.713 -9.776 1.00 94.12 97 GLY A CA 1
ATOM 775 C C . GLY A 1 97 ? 11.399 2.935 -10.221 1.00 94.12 97 GLY A C 1
ATOM 776 O O . GLY A 1 97 ? 11.328 2.461 -11.354 1.00 94.12 97 GLY A O 1
ATOM 777 N N . SER A 1 98 ? 10.439 2.760 -9.316 1.00 95.94 98 SER A N 1
ATOM 778 C CA . SER A 1 98 ? 9.163 2.117 -9.629 1.00 95.94 98 SER A CA 1
ATOM 779 C C . SER A 1 98 ? 8.053 2.678 -8.749 1.00 95.94 98 SER A C 1
ATOM 781 O O . SER A 1 98 ? 8.260 2.912 -7.55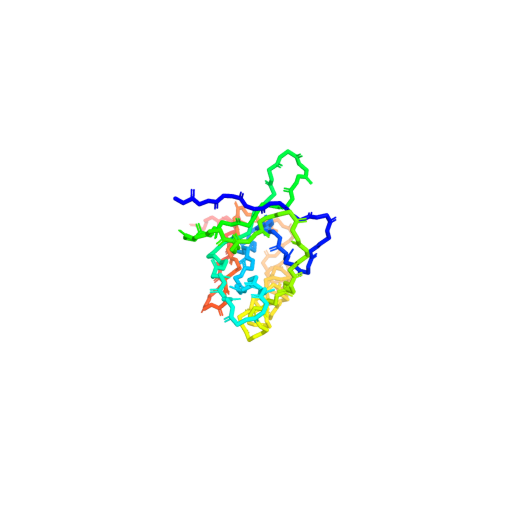8 1.00 95.94 98 SER A O 1
ATOM 783 N N . LEU A 1 99 ? 6.883 2.880 -9.345 1.00 97.25 99 LEU A N 1
ATOM 784 C CA . LEU A 1 99 ? 5.621 3.112 -8.657 1.00 97.25 99 LEU A CA 1
ATOM 785 C C . LEU A 1 99 ? 4.607 2.118 -9.212 1.00 97.25 99 LEU A C 1
ATOM 787 O O . LEU A 1 99 ? 4.393 2.064 -10.420 1.00 97.25 99 LEU A O 1
ATOM 791 N N . VAL A 1 100 ? 3.946 1.383 -8.332 1.00 98.06 100 VAL A N 1
ATOM 792 C CA . VAL A 1 100 ? 2.868 0.456 -8.654 1.00 98.06 100 VAL A CA 1
ATOM 793 C C . VAL A 1 100 ? 1.666 0.855 -7.806 1.00 98.06 100 VAL A C 1
ATOM 795 O O . VAL A 1 100 ? 1.569 0.519 -6.627 1.00 98.06 100 VAL A O 1
ATOM 798 N N . ALA A 1 101 ? 0.772 1.625 -8.416 1.00 97.50 101 ALA A N 1
ATOM 799 C CA . ALA A 1 101 ? -0.465 2.127 -7.833 1.00 97.50 101 ALA A CA 1
ATOM 800 C C . ALA A 1 101 ? -1.667 1.488 -8.556 1.00 97.50 101 ALA A C 1
ATOM 802 O O . ALA A 1 101 ? -1.489 0.927 -9.636 1.00 97.50 101 ALA A O 1
ATOM 803 N N . PRO A 1 102 ? -2.892 1.523 -8.009 1.00 97.12 102 PRO A N 1
ATOM 804 C CA . PRO A 1 102 ? -4.059 0.934 -8.677 1.00 97.12 102 PRO A CA 1
ATOM 805 C C . PRO A 1 102 ? -4.426 1.631 -9.997 1.00 97.12 102 PRO A C 1
ATOM 807 O O . PRO A 1 102 ? -4.948 0.989 -10.903 1.00 97.12 102 PRO A O 1
ATOM 810 N N . ASP A 1 103 ? -4.160 2.930 -10.110 1.00 97.00 103 ASP A N 1
ATOM 811 C CA . ASP A 1 103 ? -4.498 3.779 -11.255 1.00 97.00 103 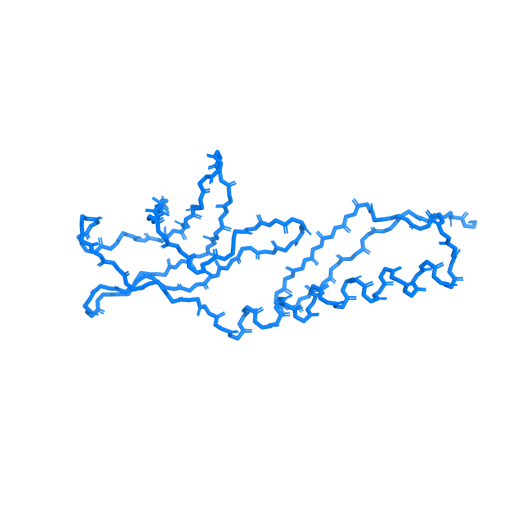ASP A CA 1
ATOM 812 C C . ASP A 1 103 ? -3.385 3.843 -12.308 1.00 97.00 103 ASP A C 1
ATOM 814 O O . ASP A 1 103 ? -3.656 4.114 -13.477 1.00 97.00 103 ASP A O 1
ATOM 818 N N . ARG A 1 104 ? -2.130 3.596 -11.914 1.00 95.88 104 ARG A N 1
ATOM 819 C CA . ARG A 1 104 ? -0.974 3.700 -12.811 1.00 95.88 104 ARG A CA 1
ATOM 820 C C . ARG A 1 104 ? 0.230 2.894 -12.344 1.00 95.88 104 ARG A C 1
ATOM 822 O O . ARG A 1 104 ? 0.400 2.625 -11.155 1.00 95.88 104 ARG A O 1
ATOM 829 N N . LEU A 1 105 ? 1.132 2.627 -13.284 1.00 96.38 105 LEU A N 1
ATOM 830 C CA . LEU A 1 105 ? 2.501 2.213 -12.999 1.00 96.38 105 LEU A CA 1
ATOM 831 C C . LEU A 1 105 ? 3.494 3.218 -13.591 1.00 96.38 105 LEU A C 1
ATOM 833 O O . LEU A 1 105 ? 3.255 3.774 -14.661 1.00 96.38 105 LEU A O 1
ATOM 837 N N . ARG A 1 106 ? 4.610 3.446 -12.899 1.00 97.00 106 ARG A N 1
ATOM 838 C CA . ARG A 1 106 ? 5.781 4.176 -13.404 1.00 97.00 106 ARG A CA 1
ATOM 839 C C . ARG A 1 106 ? 6.988 3.265 -13.261 1.00 97.00 106 ARG A C 1
ATOM 841 O O . ARG A 1 106 ? 7.174 2.686 -12.195 1.00 97.00 106 ARG A O 1
ATOM 848 N N . PHE A 1 107 ? 7.808 3.168 -14.297 1.00 96.06 107 PHE A N 1
ATOM 849 C CA . PHE A 1 107 ? 9.028 2.374 -14.273 1.00 96.06 107 PHE A CA 1
ATOM 850 C C . PHE A 1 107 ? 10.171 3.194 -14.861 1.00 96.06 107 PHE A C 1
ATOM 852 O O . PHE A 1 107 ? 10.179 3.487 -16.056 1.00 96.06 107 PHE A O 1
ATOM 859 N N . ASP A 1 108 ? 11.106 3.592 -14.004 1.00 95.00 108 ASP A N 1
ATOM 860 C CA . ASP A 1 108 ? 12.228 4.448 -14.371 1.00 95.00 108 ASP A CA 1
ATOM 861 C C . ASP A 1 108 ? 13.443 3.557 -14.652 1.00 95.00 108 ASP A C 1
ATOM 863 O O . ASP A 1 108 ? 13.783 2.697 -13.832 1.00 95.00 108 ASP A O 1
ATOM 867 N N . ILE A 1 109 ? 14.108 3.761 -15.792 1.00 93.75 109 ILE A N 1
ATOM 868 C CA . ILE A 1 109 ? 15.250 2.944 -16.223 1.00 93.75 109 ILE A CA 1
ATOM 869 C C . ILE A 1 109 ? 16.493 3.775 -16.514 1.00 93.75 109 ILE A C 1
ATOM 871 O O . ILE A 1 109 ? 16.400 4.924 -16.941 1.00 93.75 109 ILE A O 1
ATOM 875 N N . SER A 1 110 ? 17.666 3.161 -16.361 1.00 89.75 110 SER A N 1
ATOM 876 C CA . SER A 1 110 ? 18.892 3.667 -16.976 1.00 89.75 110 SER A CA 1
ATOM 877 C C . SER A 1 110 ? 19.003 3.185 -18.419 1.00 89.75 110 SER A C 1
ATOM 879 O O . SER A 1 110 ? 19.024 1.983 -18.688 1.00 89.75 110 SER A O 1
ATOM 881 N N . HIS A 1 111 ? 19.118 4.128 -19.348 1.00 87.75 111 HIS A N 1
ATOM 882 C CA . HIS A 1 111 ? 19.423 3.868 -20.748 1.00 87.75 111 HIS A CA 1
ATOM 883 C C . HIS A 1 111 ? 20.386 4.944 -21.251 1.00 87.75 111 HIS A C 1
ATOM 885 O O . HIS A 1 111 ? 20.353 6.075 -20.765 1.00 87.75 111 HIS A O 1
ATOM 891 N N . PHE A 1 112 ? 21.266 4.593 -22.187 1.00 84.69 112 PHE A N 1
ATOM 892 C CA . PHE A 1 112 ? 22.186 5.567 -22.763 1.00 84.69 112 PHE A CA 1
ATOM 893 C C . PHE A 1 112 ? 21.383 6.623 -23.526 1.00 84.69 112 PHE A C 1
ATOM 895 O O . PHE A 1 112 ? 20.481 6.284 -24.295 1.00 84.69 112 PHE A O 1
ATOM 902 N N . ALA A 1 113 ? 21.704 7.896 -23.312 1.00 66.81 113 ALA A N 1
ATOM 903 C CA . ALA A 1 113 ? 21.290 8.927 -24.248 1.00 66.81 113 ALA A CA 1
ATOM 904 C C . ALA A 1 113 ? 22.054 8.699 -25.561 1.00 66.81 113 ALA A C 1
ATOM 906 O O . ALA A 1 113 ? 23.247 8.388 -25.531 1.00 66.81 113 ALA A O 1
ATOM 907 N N . LYS A 1 114 ? 21.355 8.804 -26.691 1.00 51.69 114 LYS A N 1
ATOM 908 C CA . LYS A 1 114 ? 22.017 9.015 -27.979 1.00 51.69 114 LYS A CA 1
ATOM 909 C C . LYS A 1 114 ? 22.577 10.427 -28.039 1.00 51.69 114 LYS A C 1
ATOM 911 O O . LYS A 1 114 ? 21.889 11.330 -27.513 1.00 51.69 114 LYS A O 1
#

Mean predicted aligned error: 3.63 Å

Solvent-accessible surface area (backbone atoms only — not comparable to full-atom values): 6553 Å² total; per-residue (Å²): 122,39,79,46,74,64,99,71,76,90,65,52,44,39,53,95,37,31,61,33,39,37,33,33,42,32,48,89,92,47,74,28,54,29,74,33,20,34,65,55,97,92,39,60,36,33,35,18,81,57,73,64,96,55,82,91,54,85,63,51,76,42,67,42,62,66,53,50,50,35,23,52,51,30,48,54,48,52,56,52,50,52,52,51,46,29,74,75,77,33,80,78,53,41,83,76,45,54,38,20,34,57,91,47,65,48,79,40,66,50,72,85,80,130

Foldseek 3Di:
DDKAFDPDAPWDADDPQQFTWWDWWADPPDTWTFPGWHQDPNTIITDTPDDDPDSVDDTDHDTPPLFVVLLVVQVVVQVVVQVVCCVPQHVQWDWPDWHRGSVDIDTDTDDDDD